Protein AF-A0A355UBV6-F1 (afdb_monomer_lite)

pLDDT: mean 84.97, std 10.03, range [42.09, 93.5]

Secondary structure (DSSP, 8-state):
----EEEE-S-HHHHHHHHHHHHHTT---EEETTEEEEEEE---TT--HHHHHHHHHHHHHHHHTT--

Structure (mmCIF, N/CA/C/O backbone):
data_AF-A0A355UBV6-F1
#
_entry.id   AF-A0A355UBV6-F1
#
loop_
_atom_site.group_PDB
_atom_site.id
_atom_site.type_symbol
_atom_site.label_atom_id
_atom_site.label_alt_id
_atom_site.label_comp_id
_atom_site.label_asym_id
_atom_site.label_entity_id
_atom_site.label_seq_id
_atom_site.pdbx_PDB_ins_code
_atom_site.Cartn_x
_atom_site.Cartn_y
_atom_site.Cartn_z
_atom_site.occupancy
_atom_site.B_iso_or_equiv
_atom_site.auth_seq_id
_atom_site.auth_comp_id
_atom_site.auth_asym_id
_atom_site.auth_atom_id
_atom_site.pdbx_PDB_model_num
ATOM 1 N N . VAL A 1 1 ? -4.725 -13.049 14.339 1.00 50.69 1 VAL A N 1
ATOM 2 C CA . VAL A 1 1 ? -4.890 -12.995 12.865 1.00 50.69 1 VAL A CA 1
ATOM 3 C C . VAL A 1 1 ? -4.552 -11.578 12.425 1.00 50.69 1 VAL A C 1
ATOM 5 O O . VAL A 1 1 ? -5.053 -10.659 13.060 1.00 50.69 1 VAL A O 1
ATOM 8 N N . GLY A 1 2 ? -3.642 -11.400 11.464 1.00 63.75 2 GLY A N 1
ATOM 9 C CA . GLY A 1 2 ? -3.175 -10.085 10.996 1.00 63.75 2 GLY A CA 1
ATOM 10 C C . GLY A 1 2 ? -3.639 -9.777 9.570 1.00 63.75 2 GLY A C 1
ATOM 11 O O . GLY A 1 2 ? -4.047 -10.683 8.850 1.00 63.75 2 GLY A O 1
ATOM 12 N N . LEU A 1 3 ? -3.573 -8.506 9.174 1.00 72.31 3 LEU A N 1
ATOM 13 C CA . LEU A 1 3 ? -3.865 -8.033 7.817 1.00 72.31 3 LEU A CA 1
ATOM 14 C C . LEU A 1 3 ? -2.550 -7.958 7.029 1.00 72.31 3 LEU A C 1
ATOM 16 O O . LEU A 1 3 ? -1.949 -6.896 6.954 1.00 72.31 3 LEU A O 1
ATOM 20 N N . MET A 1 4 ? -2.067 -9.085 6.504 1.00 81.12 4 MET A N 1
ATOM 21 C CA . MET A 1 4 ? -0.888 -9.116 5.627 1.00 81.12 4 MET A CA 1
ATOM 22 C C . MET A 1 4 ? -1.318 -9.541 4.230 1.00 81.12 4 MET A C 1
ATOM 24 O O . MET A 1 4 ? -1.762 -10.672 4.039 1.00 81.12 4 MET A O 1
ATOM 28 N N . LEU A 1 5 ? -1.197 -8.627 3.273 1.00 85.38 5 LEU A N 1
ATOM 29 C CA . LEU A 1 5 ? -1.532 -8.847 1.871 1.00 85.38 5 LEU A CA 1
ATOM 30 C C . LEU A 1 5 ? -0.331 -8.477 0.997 1.00 85.38 5 LEU A C 1
ATOM 32 O O . LEU A 1 5 ? 0.448 -7.582 1.338 1.00 85.38 5 LEU A O 1
ATOM 36 N N . ALA A 1 6 ? -0.201 -9.165 -0.131 1.00 86.19 6 ALA A N 1
ATOM 37 C CA . ALA A 1 6 ? 0.756 -8.843 -1.176 1.00 86.19 6 ALA A CA 1
ATOM 38 C C . ALA A 1 6 ? 0.000 -8.645 -2.492 1.00 86.19 6 ALA A C 1
ATOM 40 O O . ALA A 1 6 ? -0.905 -9.422 -2.798 1.00 86.19 6 ALA A O 1
ATOM 41 N N . VAL A 1 7 ? 0.366 -7.610 -3.241 1.00 86.38 7 VAL A N 1
ATOM 42 C CA . VAL A 1 7 ? -0.143 -7.346 -4.591 1.00 86.38 7 VAL A CA 1
ATOM 43 C C . VAL A 1 7 ? 1.015 -7.546 -5.551 1.00 86.38 7 VAL A C 1
ATOM 45 O O . VAL A 1 7 ? 2.023 -6.859 -5.414 1.00 86.38 7 VAL A O 1
ATOM 48 N N . GLN A 1 8 ? 0.883 -8.496 -6.474 1.00 87.44 8 GLN A N 1
ATOM 49 C CA . GLN A 1 8 ? 1.866 -8.724 -7.528 1.00 87.44 8 GLN A CA 1
ATOM 50 C C . GLN A 1 8 ? 1.516 -7.865 -8.746 1.00 87.44 8 GLN A C 1
ATOM 52 O O . GLN A 1 8 ? 0.357 -7.842 -9.158 1.00 87.44 8 GLN A O 1
ATOM 57 N N . LEU A 1 9 ? 2.509 -7.164 -9.284 1.00 87.75 9 LEU A N 1
ATOM 58 C CA . LEU A 1 9 ? 2.431 -6.354 -10.497 1.00 87.75 9 LEU A CA 1
ATOM 59 C C . LEU A 1 9 ? 3.359 -6.928 -11.572 1.00 87.75 9 LEU A C 1
ATOM 61 O O . LEU A 1 9 ? 4.201 -7.778 -11.290 1.00 87.75 9 LEU A O 1
ATOM 65 N N . ASP A 1 10 ? 3.210 -6.439 -12.801 1.00 85.81 10 ASP A N 1
ATOM 66 C CA . ASP A 1 10 ? 3.881 -7.004 -13.978 1.00 85.81 10 ASP A CA 1
ATOM 67 C C . ASP A 1 10 ? 5.383 -6.686 -14.057 1.00 85.81 10 ASP A C 1
ATOM 69 O O . ASP A 1 10 ? 6.123 -7.351 -14.782 1.00 85.81 10 ASP A O 1
ATOM 73 N N . SER A 1 11 ? 5.856 -5.656 -13.348 1.00 87.75 11 SER A N 1
ATOM 74 C CA . SER A 1 11 ? 7.275 -5.293 -13.324 1.00 87.75 11 SER A CA 1
ATOM 75 C C . SER A 1 11 ? 7.654 -4.473 -12.090 1.00 87.75 11 SER A C 1
ATOM 77 O O . SER A 1 11 ? 6.806 -3.873 -11.427 1.00 87.75 11 SER A O 1
ATOM 79 N N . PHE A 1 12 ? 8.959 -4.387 -11.812 1.00 87.38 12 PHE A N 1
ATOM 80 C CA . PHE A 1 12 ? 9.484 -3.500 -10.770 1.00 87.38 12 PHE A CA 1
ATOM 81 C C . PHE A 1 12 ? 9.184 -2.019 -11.038 1.00 87.38 12 PHE A C 1
ATOM 83 O O . PHE A 1 12 ? 8.979 -1.258 -10.098 1.00 87.38 12 PHE A O 1
ATOM 90 N N . GLU A 1 13 ? 9.134 -1.601 -12.305 1.00 88.31 13 GLU A N 1
ATOM 91 C CA . GLU A 1 13 ? 8.834 -0.210 -12.651 1.00 88.31 13 GLU A CA 1
ATOM 92 C C . GLU A 1 13 ? 7.406 0.168 -12.233 1.00 88.31 13 GLU A C 1
ATOM 94 O O . GLU A 1 13 ? 7.194 1.221 -11.628 1.00 88.31 13 GLU A O 1
ATOM 99 N N . GLU A 1 14 ? 6.446 -0.732 -12.464 1.00 88.88 14 GLU A N 1
ATOM 100 C CA . GLU A 1 14 ? 5.058 -0.563 -12.021 1.00 88.88 14 GLU A CA 1
ATOM 101 C C . GLU A 1 14 ? 4.957 -0.536 -10.490 1.00 88.88 14 GLU A C 1
ATOM 103 O O . GLU A 1 14 ? 4.239 0.292 -9.922 1.00 88.88 14 GLU A O 1
ATOM 108 N N . VAL A 1 15 ? 5.735 -1.377 -9.799 1.00 90.62 15 VAL A N 1
ATOM 109 C CA . VAL A 1 15 ? 5.842 -1.366 -8.329 1.00 90.62 15 VAL A CA 1
ATOM 110 C C . VAL A 1 15 ? 6.374 -0.033 -7.815 1.00 90.62 15 VAL A C 1
ATOM 112 O O . VAL A 1 15 ? 5.751 0.581 -6.944 1.00 90.62 15 VAL A O 1
ATOM 115 N N . GLU A 1 16 ? 7.496 0.444 -8.353 1.00 89.50 16 GLU A N 1
ATOM 116 C CA . GLU A 1 16 ? 8.120 1.696 -7.926 1.00 89.50 16 GLU A CA 1
ATOM 117 C C . GLU A 1 16 ? 7.203 2.898 -8.201 1.00 89.50 16 GLU A C 1
ATOM 119 O O . GLU A 1 16 ? 7.057 3.786 -7.351 1.00 89.50 16 GLU A O 1
ATOM 124 N N . ARG A 1 17 ? 6.542 2.922 -9.365 1.00 90.25 17 ARG A N 1
ATOM 125 C CA . ARG A 1 17 ? 5.613 3.989 -9.759 1.00 90.25 17 ARG A CA 1
ATOM 126 C C . ARG A 1 17 ? 4.367 4.008 -8.877 1.00 90.25 17 ARG A C 1
ATOM 128 O O . ARG A 1 17 ? 4.026 5.063 -8.333 1.00 90.25 17 ARG A O 1
ATOM 135 N N . THR A 1 18 ? 3.731 2.852 -8.681 1.00 90.75 18 THR A N 1
ATOM 136 C CA . THR A 1 18 ? 2.561 2.700 -7.801 1.00 90.75 18 THR A CA 1
ATOM 137 C C . THR A 1 18 ? 2.900 3.135 -6.377 1.00 90.75 18 THR A C 1
ATOM 139 O O . THR A 1 18 ? 2.148 3.892 -5.754 1.00 90.75 18 THR A O 1
ATOM 142 N N . MET A 1 19 ? 4.068 2.728 -5.871 1.00 91.12 19 MET A N 1
ATOM 143 C CA . MET A 1 19 ? 4.551 3.128 -4.551 1.00 91.12 19 MET A CA 1
ATOM 144 C C . MET A 1 19 ? 4.709 4.649 -4.437 1.00 91.12 19 MET A C 1
ATOM 146 O O . MET A 1 19 ? 4.180 5.243 -3.494 1.00 91.12 19 MET A O 1
ATOM 150 N N . LYS A 1 20 ? 5.392 5.298 -5.391 1.00 90.56 20 LYS A N 1
ATOM 151 C CA . LYS A 1 20 ? 5.582 6.761 -5.385 1.00 90.56 20 LYS A CA 1
ATOM 152 C C . LYS A 1 20 ? 4.244 7.502 -5.337 1.00 90.56 20 LYS A C 1
ATOM 154 O O . LYS A 1 20 ? 4.066 8.377 -4.491 1.00 90.56 20 LYS A O 1
ATOM 159 N N . ARG A 1 21 ? 3.270 7.087 -6.153 1.00 91.19 21 ARG A N 1
ATOM 160 C CA . ARG A 1 21 ? 1.918 7.679 -6.182 1.00 91.19 21 ARG A CA 1
ATOM 161 C C . ARG A 1 21 ? 1.158 7.519 -4.865 1.00 91.19 21 ARG A C 1
ATOM 163 O O . ARG A 1 21 ? 0.407 8.420 -4.482 1.00 91.19 21 ARG A O 1
ATOM 170 N N . CYS A 1 22 ? 1.333 6.386 -4.183 1.00 91.75 22 CYS A N 1
ATOM 171 C CA . CYS A 1 22 ? 0.746 6.157 -2.862 1.00 91.75 22 CYS A CA 1
ATOM 172 C C . CYS A 1 22 ? 1.376 7.079 -1.809 1.00 91.75 22 CYS A C 1
ATOM 174 O O . CYS A 1 22 ? 0.650 7.704 -1.030 1.00 91.75 22 CYS A O 1
ATOM 176 N N . ILE A 1 23 ? 2.705 7.230 -1.833 1.00 90.88 23 ILE A N 1
ATOM 177 C CA . ILE A 1 23 ? 3.449 8.101 -0.910 1.00 90.88 23 ILE A CA 1
ATOM 178 C C . ILE A 1 23 ? 3.049 9.570 -1.092 1.00 90.88 23 ILE A C 1
ATOM 180 O O . ILE A 1 23 ? 2.805 10.258 -0.101 1.00 90.88 23 ILE A O 1
ATOM 184 N N . GLU A 1 24 ? 2.899 10.041 -2.334 1.00 91.50 24 GLU A N 1
ATOM 185 C CA . GLU A 1 24 ? 2.416 11.398 -2.648 1.00 91.50 24 GLU A CA 1
ATOM 186 C C . GLU A 1 24 ? 1.031 11.694 -2.051 1.00 91.50 24 GLU A C 1
ATOM 188 O O . GLU A 1 24 ? 0.725 12.835 -1.707 1.00 91.50 24 GLU A O 1
ATOM 193 N N . ARG A 1 25 ? 0.203 10.658 -1.883 1.00 89.69 25 ARG A N 1
ATOM 194 C CA . ARG A 1 25 ? -1.142 10.733 -1.291 1.00 89.69 25 ARG A CA 1
ATOM 195 C C . ARG A 1 25 ? -1.159 10.437 0.214 1.00 89.69 25 ARG A C 1
ATOM 197 O O . ARG A 1 25 ? -2.228 10.326 0.809 1.00 89.69 25 ARG A O 1
ATOM 204 N N . GLY A 1 26 ? 0.010 10.322 0.846 1.00 89.31 26 GLY A N 1
ATOM 205 C CA . GLY A 1 26 ? 0.147 10.108 2.288 1.00 89.31 26 GLY A CA 1
ATOM 206 C C . GLY A 1 26 ? 0.000 8.653 2.740 1.00 89.31 26 GLY A C 1
ATOM 207 O O . GLY A 1 26 ? -0.115 8.403 3.941 1.00 89.31 26 GLY A O 1
ATOM 208 N N . VAL A 1 27 ? 0.020 7.687 1.815 1.00 90.25 27 VAL A N 1
ATOM 209 C CA . VAL A 1 27 ? 0.007 6.253 2.132 1.00 90.25 27 VAL A CA 1
ATOM 210 C C . VAL A 1 27 ? 1.404 5.680 1.937 1.00 90.25 27 VAL A C 1
ATOM 212 O O . VAL A 1 27 ? 1.903 5.556 0.823 1.00 90.25 27 VAL A O 1
ATOM 215 N N . ILE A 1 28 ? 2.029 5.283 3.041 1.00 88.38 28 ILE A N 1
ATOM 216 C CA . ILE A 1 28 ? 3.334 4.624 3.013 1.00 88.38 28 ILE A CA 1
ATOM 217 C C . ILE A 1 28 ? 3.114 3.135 2.741 1.00 88.38 28 ILE A C 1
ATOM 219 O O . ILE A 1 28 ? 2.603 2.409 3.598 1.00 88.38 28 ILE A O 1
ATOM 223 N N . ILE A 1 29 ? 3.508 2.692 1.550 1.00 87.06 29 ILE A N 1
ATOM 224 C CA . ILE A 1 29 ? 3.595 1.281 1.165 1.00 87.06 29 ILE A CA 1
ATOM 225 C C . ILE A 1 29 ? 5.015 0.990 0.694 1.00 87.06 29 ILE A C 1
ATOM 227 O O . ILE A 1 29 ? 5.723 1.905 0.288 1.00 87.06 29 ILE A O 1
ATOM 231 N N . ASP A 1 30 ? 5.429 -0.269 0.766 1.00 81.69 30 ASP A N 1
ATOM 232 C CA . ASP A 1 30 ? 6.781 -0.681 0.394 1.00 81.69 30 ASP A CA 1
ATOM 233 C C . ASP A 1 30 ? 6.738 -2.045 -0.299 1.00 81.69 30 ASP A C 1
ATOM 235 O O . ASP A 1 30 ? 5.818 -2.844 -0.061 1.00 81.69 30 ASP A O 1
ATOM 239 N N . TRP A 1 31 ? 7.716 -2.307 -1.158 1.00 83.88 31 TRP A N 1
ATOM 240 C CA . TRP A 1 31 ? 7.865 -3.591 -1.837 1.00 83.88 31 TRP A CA 1
ATOM 241 C C . TRP A 1 31 ? 8.628 -4.595 -0.959 1.00 83.88 31 TRP A C 1
ATOM 243 O O . TRP A 1 31 ? 9.066 -4.297 0.156 1.00 83.88 31 TRP A O 1
ATOM 253 N N . PHE A 1 32 ? 8.758 -5.840 -1.417 1.00 80.75 32 PHE A N 1
ATOM 254 C CA . PHE A 1 32 ? 9.536 -6.846 -0.691 1.00 80.75 32 PHE A CA 1
ATOM 255 C C . PHE A 1 32 ? 11.025 -6.756 -1.035 1.00 80.75 32 PHE A C 1
ATOM 257 O O . PHE A 1 32 ? 11.399 -6.781 -2.201 1.00 80.75 32 PHE A O 1
ATOM 264 N N . LEU A 1 33 ? 11.897 -6.814 -0.022 1.00 72.75 33 LEU A N 1
ATOM 265 C CA . LEU A 1 33 ? 13.359 -6.745 -0.192 1.00 72.75 33 LEU A CA 1
ATOM 266 C C . LEU A 1 33 ? 13.934 -7.768 -1.201 1.00 72.75 33 LEU A C 1
ATOM 268 O O . LEU A 1 33 ? 14.972 -7.520 -1.803 1.00 72.75 3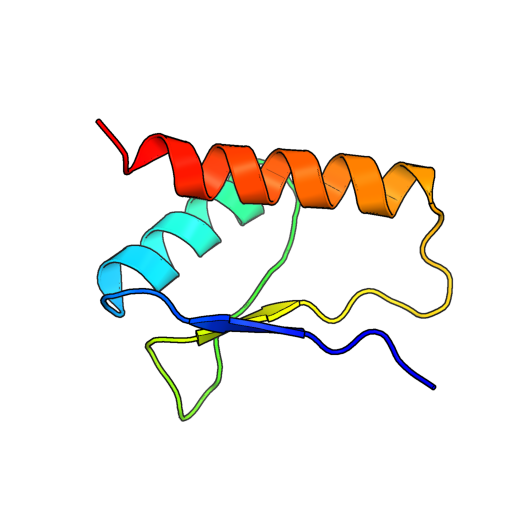3 LEU A O 1
ATOM 272 N N . TYR A 1 34 ? 13.259 -8.910 -1.379 1.00 75.44 34 TYR A N 1
ATOM 273 C CA . TYR A 1 34 ? 13.657 -9.997 -2.285 1.00 75.44 34 TYR A CA 1
ATOM 274 C C . TYR A 1 34 ? 12.648 -10.277 -3.408 1.00 75.44 34 TYR A C 1
ATOM 276 O O . TYR A 1 34 ? 12.870 -11.187 -4.202 1.00 75.44 34 TYR A O 1
ATOM 284 N N . ASN A 1 35 ? 11.534 -9.540 -3.470 1.00 75.75 35 ASN A N 1
ATOM 285 C CA . ASN A 1 35 ? 10.548 -9.679 -4.538 1.00 75.75 35 ASN A CA 1
ATOM 286 C C . ASN A 1 35 ? 10.159 -8.289 -5.047 1.00 75.75 35 ASN A C 1
ATOM 288 O O . ASN A 1 35 ? 9.357 -7.581 -4.439 1.00 75.75 35 ASN A O 1
ATOM 292 N N . LEU A 1 36 ? 10.778 -7.928 -6.168 1.00 79.62 36 LEU A N 1
ATOM 293 C CA . LEU A 1 36 ? 10.656 -6.625 -6.812 1.00 79.62 36 LEU A 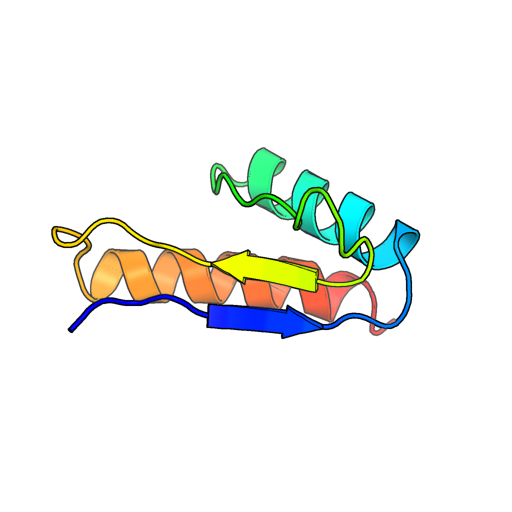CA 1
ATOM 294 C C . LEU A 1 36 ? 9.306 -6.429 -7.512 1.00 79.62 36 LEU A C 1
ATOM 296 O O . LEU A 1 36 ? 8.960 -5.309 -7.849 1.00 79.62 36 LEU A O 1
ATOM 300 N N . GLU A 1 37 ? 8.528 -7.490 -7.702 1.00 84.81 37 GLU A N 1
ATOM 301 C CA . GLU A 1 37 ? 7.238 -7.443 -8.398 1.00 84.81 37 GLU A CA 1
ATOM 302 C C . GLU A 1 37 ? 6.056 -7.390 -7.424 1.00 84.81 37 GLU A C 1
ATOM 304 O O . GLU A 1 37 ? 4.906 -7.414 -7.846 1.00 84.81 37 GLU A O 1
ATOM 309 N N . CYS A 1 38 ? 6.307 -7.311 -6.112 1.00 86.06 38 CYS A N 1
ATOM 310 C CA . CYS A 1 38 ? 5.254 -7.360 -5.103 1.00 86.06 38 CYS A CA 1
ATOM 311 C C . CYS A 1 38 ? 5.262 -6.149 -4.166 1.00 86.06 38 CYS A C 1
ATOM 313 O O . CYS A 1 38 ? 6.267 -5.851 -3.520 1.00 86.06 38 CYS A O 1
ATOM 315 N N . LEU A 1 39 ? 4.091 -5.537 -3.989 1.00 85.81 39 LEU A N 1
ATOM 316 C CA . LEU A 1 39 ? 3.807 -4.532 -2.964 1.00 85.81 39 LEU A CA 1
ATOM 317 C C . LEU A 1 39 ? 3.230 -5.185 -1.709 1.00 85.81 39 LEU A C 1
ATOM 319 O O . LEU A 1 39 ? 2.327 -6.021 -1.787 1.00 85.81 39 LEU A O 1
ATOM 323 N N . ARG A 1 40 ? 3.716 -4.777 -0.535 1.00 89.19 40 ARG A N 1
ATOM 324 C CA . ARG A 1 40 ? 3.254 -5.283 0.761 1.00 89.19 40 ARG A CA 1
ATOM 325 C C . ARG A 1 40 ? 2.267 -4.312 1.402 1.00 89.19 40 ARG A C 1
ATOM 327 O O . ARG A 1 40 ? 2.612 -3.179 1.731 1.00 89.19 40 ARG A O 1
ATOM 334 N N . ILE A 1 41 ? 1.071 -4.809 1.708 1.00 87.94 41 ILE A N 1
ATOM 335 C CA . IL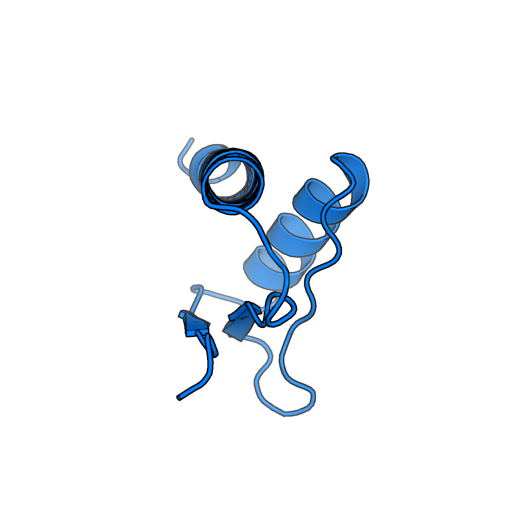E A 1 41 ? 0.038 -4.085 2.455 1.00 87.94 41 ILE A CA 1
ATOM 336 C C . ILE A 1 41 ? -0.075 -4.720 3.844 1.00 87.94 41 ILE A C 1
ATOM 338 O O . ILE A 1 41 ? -0.569 -5.838 3.998 1.00 87.94 41 ILE A O 1
ATOM 342 N N . SER A 1 42 ? 0.408 -4.005 4.861 1.00 88.81 42 SER A N 1
ATOM 343 C CA . SER A 1 42 ? 0.411 -4.460 6.258 1.00 88.81 42 SER A CA 1
ATOM 344 C C . SER A 1 42 ? -0.067 -3.351 7.201 1.00 88.81 42 SER A C 1
ATOM 346 O O . SER A 1 42 ? 0.748 -2.756 7.913 1.00 88.81 42 SER A O 1
ATOM 348 N N . PRO A 1 43 ? -1.371 -3.022 7.206 1.00 84.31 43 PRO A N 1
ATOM 349 C CA . PRO A 1 43 ? -1.901 -1.982 8.071 1.00 84.31 43 PRO A CA 1
ATOM 350 C C . PRO A 1 43 ? -1.792 -2.355 9.562 1.00 84.31 43 PRO A C 1
ATOM 352 O O . PRO A 1 43 ? -1.798 -3.536 9.922 1.00 84.31 43 PRO A O 1
ATOM 355 N N . PRO A 1 44 ? -1.730 -1.354 10.457 1.00 85.94 44 PRO A N 1
ATOM 356 C CA . PRO A 1 44 ? -1.660 -1.589 11.894 1.00 85.94 44 PRO A CA 1
ATOM 357 C C . PRO A 1 44 ? -2.954 -2.226 12.420 1.00 85.94 44 PRO A C 1
ATOM 359 O O . PRO A 1 44 ? -4.040 -1.972 11.904 1.00 85.94 44 PRO A O 1
ATOM 362 N N . LEU A 1 45 ? -2.868 -2.994 13.512 1.00 84.00 45 LEU A N 1
ATOM 363 C CA . LEU A 1 45 ? -4.026 -3.686 14.114 1.00 84.00 45 LEU A CA 1
ATOM 364 C C . LEU A 1 45 ? -5.133 -2.739 14.613 1.00 84.00 45 LEU A C 1
ATOM 366 O O . LEU A 1 45 ? -6.266 -3.164 14.810 1.00 84.00 45 LEU A O 1
ATOM 370 N N . ILE A 1 46 ? -4.799 -1.463 14.814 1.00 88.56 46 ILE A N 1
ATOM 371 C CA . ILE A 1 46 ? -5.7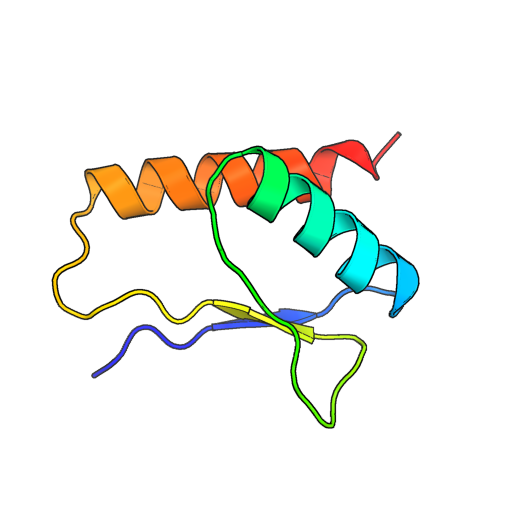15 -0.404 15.254 1.00 88.56 46 ILE A CA 1
ATOM 372 C C . ILE A 1 46 ? -6.399 0.333 14.091 1.00 88.56 46 ILE A C 1
ATOM 374 O O . ILE A 1 46 ? -7.151 1.276 14.336 1.00 88.56 46 ILE A O 1
ATOM 378 N N . ILE A 1 47 ? -6.128 -0.042 12.833 1.00 89.69 47 ILE A N 1
ATOM 379 C CA . ILE A 1 47 ? -6.705 0.635 11.668 1.00 89.69 47 ILE A CA 1
ATOM 380 C C . ILE A 1 47 ? -8.236 0.519 11.670 1.00 89.69 47 ILE A C 1
ATOM 382 O O . ILE A 1 47 ? -8.814 -0.548 11.888 1.00 89.69 47 ILE A O 1
ATOM 386 N N . THR A 1 48 ? -8.922 1.629 11.408 1.00 92.50 48 THR A N 1
ATOM 387 C CA . THR A 1 48 ? -10.389 1.643 11.339 1.00 92.50 48 THR A CA 1
ATOM 388 C C . THR A 1 48 ? -10.891 1.247 9.950 1.00 92.50 48 THR A C 1
ATOM 390 O O . THR A 1 48 ? -10.225 1.462 8.941 1.00 92.50 48 THR A O 1
ATOM 393 N N . LYS A 1 49 ? -12.137 0.761 9.852 1.00 90.94 49 LYS A N 1
ATOM 394 C CA . LYS A 1 49 ? -12.777 0.468 8.551 1.00 90.94 49 LYS A CA 1
ATOM 395 C C . LYS A 1 49 ? -12.843 1.681 7.612 1.00 90.94 49 LYS A C 1
ATOM 397 O O . LYS A 1 49 ? -12.872 1.503 6.399 1.00 90.94 49 LYS A O 1
ATOM 402 N N . LYS A 1 50 ? -12.904 2.902 8.158 1.00 93.50 50 LYS A N 1
ATOM 403 C CA . LYS A 1 50 ? -12.883 4.147 7.375 1.00 93.50 50 LYS A CA 1
ATOM 404 C C . LYS A 1 50 ? -11.512 4.350 6.731 1.00 93.50 50 LYS A C 1
ATOM 406 O O . LYS A 1 50 ? -11.448 4.484 5.518 1.00 93.50 50 LYS A O 1
ATOM 411 N N . GLN A 1 51 ? -10.448 4.244 7.526 1.00 91.19 51 GLN A N 1
ATOM 412 C CA . GLN A 1 51 ? -9.068 4.343 7.044 1.00 91.19 51 GLN A CA 1
ATOM 413 C C . GLN A 1 51 ? -8.720 3.227 6.057 1.00 91.19 51 GLN A C 1
ATOM 415 O O . GLN A 1 51 ? -8.066 3.496 5.060 1.00 91.19 51 GLN A O 1
ATOM 420 N N . ILE A 1 52 ? -9.201 1.995 6.279 1.00 90.62 52 ILE A N 1
ATOM 421 C CA . ILE A 1 52 ? -9.042 0.906 5.301 1.00 90.62 52 ILE A CA 1
ATOM 422 C C . ILE A 1 52 ? -9.624 1.329 3.948 1.00 90.62 52 ILE A C 1
ATOM 424 O O . ILE A 1 52 ? -8.953 1.189 2.936 1.00 90.62 52 ILE A O 1
ATOM 428 N N . ARG A 1 53 ? -10.847 1.876 3.918 1.00 93.19 53 ARG A N 1
ATOM 429 C CA . ARG A 1 53 ? -11.477 2.322 2.665 1.00 93.19 53 ARG A CA 1
ATOM 430 C C . ARG A 1 53 ? -10.737 3.483 2.005 1.00 93.19 53 ARG A C 1
ATOM 432 O O . ARG A 1 53 ? -10.600 3.467 0.791 1.00 93.19 53 ARG A O 1
ATOM 439 N N . GLU A 1 54 ? -10.260 4.447 2.788 1.00 92.50 54 GLU A N 1
ATOM 440 C CA . GLU A 1 54 ? -9.463 5.577 2.286 1.00 92.50 54 GLU A CA 1
ATOM 441 C C . GLU A 1 54 ? -8.152 5.087 1.650 1.00 92.50 54 GLU A C 1
ATOM 443 O O . GLU A 1 54 ? -7.848 5.439 0.514 1.00 92.50 54 GLU A O 1
ATOM 448 N N . VAL A 1 55 ? -7.421 4.200 2.333 1.00 91.56 55 VAL A N 1
ATOM 449 C CA . VAL A 1 55 ? -6.177 3.606 1.820 1.00 91.56 55 VAL A CA 1
ATOM 450 C C . VAL A 1 55 ? -6.439 2.743 0.586 1.00 91.56 55 VAL A C 1
ATOM 452 O O . VAL A 1 55 ? -5.714 2.855 -0.395 1.00 91.56 55 VAL A O 1
ATOM 455 N N . CYS A 1 56 ? -7.482 1.908 0.596 1.00 91.19 56 CYS A N 1
ATOM 456 C CA . CYS A 1 56 ? -7.843 1.098 -0.568 1.00 91.19 56 CYS A CA 1
ATOM 457 C C . CYS A 1 56 ? -8.203 1.961 -1.783 1.00 91.19 56 CYS A C 1
ATOM 459 O O . CYS A 1 56 ? -7.802 1.610 -2.885 1.00 91.19 56 CYS A O 1
ATOM 461 N N . ALA A 1 57 ? -8.913 3.079 -1.598 1.00 92.94 57 ALA A N 1
ATOM 462 C CA . ALA A 1 57 ? -9.219 4.001 -2.691 1.00 92.94 57 ALA A CA 1
ATOM 463 C C . ALA A 1 57 ? -7.939 4.600 -3.293 1.00 92.94 57 ALA A C 1
ATOM 465 O O . ALA A 1 57 ? -7.769 4.568 -4.504 1.00 92.94 57 ALA A O 1
ATOM 466 N N . ILE A 1 58 ? -7.002 5.043 -2.448 1.00 92.19 58 ILE A N 1
ATOM 467 C CA . ILE A 1 58 ? -5.705 5.576 -2.891 1.00 92.19 58 ILE A CA 1
ATOM 468 C C . ILE A 1 58 ? -4.893 4.527 -3.664 1.00 92.19 58 ILE A C 1
ATOM 470 O O . ILE A 1 58 ? -4.293 4.851 -4.685 1.00 92.19 58 ILE A O 1
ATOM 474 N N . ILE A 1 59 ? -4.876 3.275 -3.194 1.00 90.44 59 ILE A N 1
ATOM 475 C CA . ILE A 1 59 ? -4.164 2.179 -3.870 1.00 90.44 59 ILE A CA 1
ATOM 476 C C . ILE A 1 5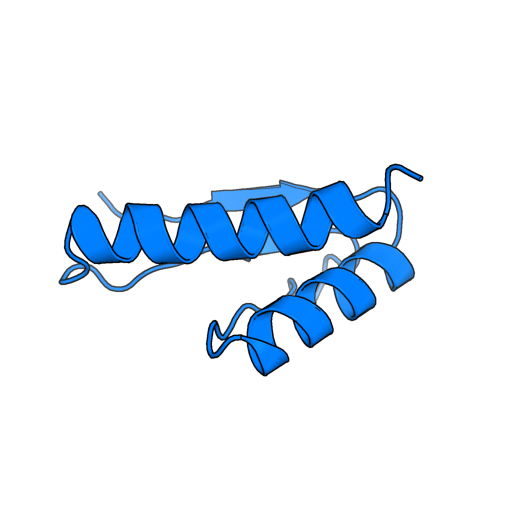9 ? -4.803 1.878 -5.230 1.00 90.44 59 ILE A C 1
ATOM 478 O O . ILE A 1 59 ? -4.083 1.728 -6.210 1.00 90.44 59 ILE A O 1
ATOM 482 N N . LEU A 1 60 ? -6.136 1.815 -5.303 1.00 91.25 60 LEU A N 1
ATOM 483 C CA . LEU A 1 60 ? -6.850 1.588 -6.563 1.00 91.25 60 LEU A CA 1
ATOM 484 C C . LEU A 1 60 ? -6.600 2.722 -7.559 1.00 91.25 60 LEU A C 1
ATOM 486 O O . LEU A 1 60 ? -6.252 2.451 -8.698 1.00 91.25 60 LEU A O 1
ATOM 490 N N . GLU A 1 61 ? -6.671 3.980 -7.120 1.00 91.19 61 GLU A N 1
ATOM 491 C CA . GLU A 1 61 ? -6.326 5.131 -7.963 1.00 91.19 61 GLU A CA 1
ATOM 492 C C . GLU A 1 61 ? -4.878 5.076 -8.468 1.00 91.19 61 GLU A C 1
ATOM 494 O O . GLU A 1 61 ? -4.602 5.464 -9.603 1.00 91.19 61 GLU A O 1
ATOM 499 N N . ALA A 1 62 ? -3.941 4.619 -7.631 1.00 89.50 62 ALA A N 1
ATOM 500 C CA . ALA A 1 62 ? -2.540 4.499 -8.018 1.00 89.50 62 ALA A CA 1
ATOM 501 C C .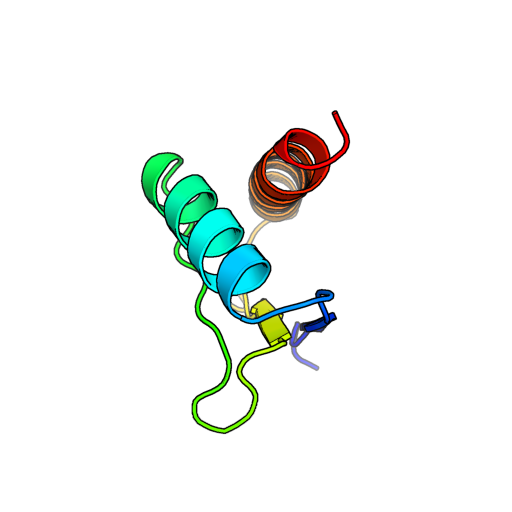 ALA A 1 62 ? -2.322 3.427 -9.096 1.00 89.50 62 ALA A C 1
ATOM 503 O O . ALA A 1 62 ? -1.470 3.651 -9.955 1.00 89.50 62 ALA A O 1
ATOM 504 N N . LEU A 1 63 ? -3.090 2.330 -9.051 1.00 87.44 63 LEU A N 1
ATOM 505 C CA . LEU A 1 63 ? -3.058 1.219 -10.011 1.00 87.44 63 LEU A CA 1
ATOM 506 C C . LEU A 1 63 ? -3.812 1.541 -11.313 1.00 87.44 63 LEU A C 1
ATOM 508 O O . LEU A 1 63 ? -3.304 1.285 -12.399 1.00 87.44 63 LEU A O 1
ATOM 512 N N . ASP A 1 64 ? -5.002 2.141 -11.224 1.00 86.62 64 ASP A N 1
ATOM 513 C CA . ASP A 1 64 ? -5.832 2.472 -12.394 1.00 86.62 64 ASP A CA 1
ATOM 514 C C . ASP A 1 64 ? -5.199 3.565 -13.267 1.00 86.62 64 ASP A C 1
ATOM 516 O O . ASP A 1 64 ? -5.433 3.618 -14.474 1.00 86.62 64 ASP A O 1
ATOM 520 N N . ALA A 1 65 ? -4.366 4.429 -12.683 1.00 72.81 65 ALA A N 1
ATOM 521 C CA . ALA A 1 65 ? -3.644 5.456 -13.427 1.00 72.81 65 ALA A CA 1
ATOM 522 C C . ALA A 1 65 ? -2.616 4.897 -14.439 1.00 72.81 65 ALA A C 1
ATOM 524 O O . ALA A 1 65 ? -2.124 5.672 -15.258 1.00 72.81 65 ALA A O 1
ATOM 525 N N . ASP A 1 66 ? -2.313 3.591 -14.417 1.00 60.59 66 ASP A N 1
ATOM 526 C CA . ASP A 1 66 ? -1.496 2.908 -15.437 1.00 60.59 66 ASP A CA 1
ATOM 527 C C . ASP A 1 66 ? -2.334 2.116 -16.468 1.00 60.59 66 ASP A C 1
ATOM 529 O O . ASP A 1 66 ? -1.788 1.607 -17.443 1.00 60.59 66 ASP A O 1
ATOM 533 N N . ALA A 1 67 ? -3.665 2.047 -16.323 1.00 56.53 67 ALA A N 1
ATOM 534 C CA . ALA A 1 67 ? -4.557 1.327 -17.242 1.00 56.53 67 ALA A CA 1
ATOM 535 C C . ALA A 1 67 ? -4.989 2.142 -18.490 1.00 56.53 67 ALA A C 1
ATOM 537 O O . ALA A 1 67 ? -6.020 1.834 -19.094 1.00 56.53 67 ALA A O 1
ATOM 538 N N . SER A 1 68 ? -4.248 3.196 -18.864 1.00 42.09 68 SER A N 1
ATOM 539 C CA . SER A 1 68 ? -4.555 4.105 -19.992 1.00 42.09 68 SER A CA 1
ATOM 540 C C . SER A 1 68 ? -3.502 4.084 -21.092 1.00 42.09 68 SER A C 1
ATOM 542 O O . SER A 1 68 ? -2.300 4.094 -20.756 1.00 42.09 68 SER A O 1
#

Radius of gyration: 11.84 Å; chains: 1; bounding box: 26×24×35 Å

Foldseek 3Di:
DFPKDKDFAPFLVLVVQLQVQLVVVVHHWDADPPDSRIIIDGDDPPDDPVNVVVSVVSSVVSNVVVVD

Sequence (68 aa):
VGLMLAVQLDSFEEVERTMKRCIERGVIIDWFLYNLECLRISPPLIITKKQIREVCAIILEALDADAS